Protein 5F1T (pdb70)

Foldseek 3Di:
DDDDDVPDDDDD/DDDDDVVTDDDD/DDDDDVVTDDDD/DDDDDVVDDDDD/DDDDDVVGDDDD/DDDDDVVGDDDD

Secondary structure (DSSP, 8-state):
-B--B--B--B-/-B--B--B--B-/-B--B--B--B-/-B--B--B--B-/----B--B----/-B--B--B--B-

B-factor: mean 31.6, std 14.47, range [9.2, 81.94]

Solvent-accessible surface area: 6894 Å² total

Structure (mmCIF, N/CA/C/O backbone):
data_5F1T
#
_entry.id   5F1T
#
_cell.length_a   77.518
_cell.length_b   77.518
_cell.length_c   77.518
_c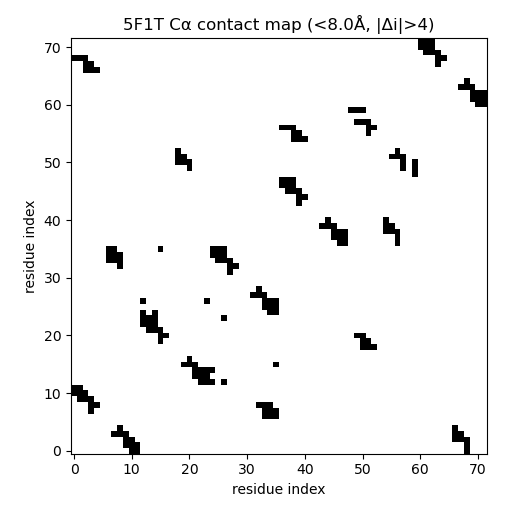ell.angle_alpha   90.00
_cell.angle_beta   90.00
_cell.angle_gamma   90.00
#
_symmetry.space_group_name_H-M   'P 21 3'
#
loop_
_entity.id
_entity.type
_entity.pdbx_description
1 polymer 'Macrocyclic peptide'
2 non-polymer 'CHLORIDE ION'
3 non-polymer (4S)-2-METHYL-2,4-PENTANEDIOL
4 non-polymer 'SULFATE ION'
5 non-polymer (4R)-2-METHYLPENTANE-2,4-DIOL
6 water water
#
loop_
_atom_site.group_PDB
_atom_site.id
_atom_site.type_symbol
_atom_site.label_atom_id
_atom_site.label_alt_id
_atom_site.label_comp_id
_atom_site.label_asym_id
_atom_site.label_entity_id
_atom_site.label_seq_id
_atom_site.pdbx_PDB_ins_code
_atom_site.Cartn_x
_atom_site.Cartn_y
_atom_site.Cartn_z
_atom_site.occupancy
_atom_site.B_iso_or_equiv
_atom_site.auth_seq_id
_atom_site.auth_comp_id
_atom_site.auth_asym_id
_atom_site.auth_atom_id
_atom_site.pdbx_PDB_model_num
ATOM 20 N N . ALA A 1 2 ? 25.874 41.819 77.951 1.00 48.36 2 ALA A N 1
ATOM 21 C CA . ALA A 1 2 ? 26.558 40.533 77.836 1.00 47.19 2 ALA A CA 1
ATOM 22 C C . ALA A 1 2 ? 27.406 40.439 76.575 1.00 44.55 2 ALA A C 1
ATOM 23 O O . ALA A 1 2 ? 26.965 40.835 75.493 1.00 42.64 2 ALA A O 1
ATOM 30 N N . VAL A 1 3 ? 28.613 39.891 76.727 1.00 39.50 3 VAL A N 1
ATOM 31 C CA A VAL A 1 3 ? 29.508 39.666 75.594 0.74 36.67 3 VAL A CA 1
ATOM 32 C CA B VAL A 1 3 ? 29.512 39.658 75.598 0.26 36.59 3 VAL A CA 1
ATOM 33 C C . VAL A 1 3 ? 29.326 38.238 75.063 1.00 32.88 3 VAL A C 1
ATOM 34 O O . VAL A 1 3 ? 29.288 37.272 75.824 1.00 32.68 3 VAL A O 1
ATOM 57 N N . LEU A 1 4 ? 29.213 38.122 73.746 1.00 32.45 4 LEU A N 1
ATOM 58 C CA . LEU A 1 4 ? 28.834 36.870 73.117 1.00 30.61 4 LEU A CA 1
ATOM 59 C C . LEU A 1 4 ? 29.823 36.410 72.062 1.00 28.55 4 LEU A C 1
ATOM 60 O O . LEU A 1 4 ? 30.553 37.211 71.482 1.00 28.71 4 LEU A O 1
ATOM 96 N N . VAL A 1 6 ? 29.685 34.661 68.494 1.00 23.84 6 VAL A N 1
ATOM 97 C CA . VAL A 1 6 ? 28.722 34.412 67.446 1.00 21.41 6 VAL A CA 1
ATOM 98 C C . VAL A 1 6 ? 29.454 33.816 66.262 1.00 20.84 6 VAL A C 1
ATOM 99 O O . VAL A 1 6 ? 30.532 34.285 65.883 1.00 19.50 6 VAL A O 1
ATOM 112 N N . GLY A 1 7 ? 28.866 32.781 65.679 1.00 24.26 7 GLY A N 1
ATOM 113 C CA . GLY A 1 7 ? 29.465 32.131 64.532 1.00 24.02 7 GLY A CA 1
ATOM 114 C C . GLY A 1 7 ? 28.993 30.712 64.342 1.00 24.82 7 GLY A C 1
ATOM 115 O O . GLY A 1 7 ? 27.909 30.357 64.767 1.00 25.46 7 GLY A O 1
ATOM 119 N N . SER A 1 8 ? 29.809 29.887 63.701 1.00 32.88 8 SER A N 1
ATOM 120 C CA . SER A 1 8 ? 29.346 28.561 63.332 1.00 35.12 8 SER A CA 1
ATOM 121 C C . SER A 1 8 ? 30.474 27.603 63.033 1.00 35.38 8 SER A C 1
ATOM 122 O O . SER A 1 8 ? 31.483 27.972 62.434 1.00 34.43 8 SER A O 1
ATOM 149 N N . VAL A 1 10 ? 34.161 28.837 63.371 1.00 18.80 10 VAL A N 1
ATOM 150 C CA . VAL A 1 10 ? 34.714 30.162 63.516 1.00 17.98 10 VAL A CA 1
ATOM 151 C C . VAL A 1 10 ? 33.721 31.045 64.231 1.00 17.80 10 VAL A C 1
ATOM 152 O O . VAL A 1 10 ? 32.550 31.087 63.875 1.00 17.73 10 VAL A O 1
ATOM 165 N N . HIS A 1 11 ? 34.194 31.715 65.275 1.00 15.80 11 HIS A N 1
ATOM 166 C CA . HIS A 1 11 ? 33.363 32.629 66.036 1.00 15.58 11 HIS A CA 1
ATOM 167 C C . HIS A 1 11 ? 34.028 33.980 66.194 1.00 16.01 11 HIS A C 1
ATOM 168 O O . HIS A 1 11 ? 35.264 34.115 66.161 1.00 16.55 11 HIS A O 1
ATOM 182 N N . GLY A 1 12 ? 33.184 34.980 66.383 1.00 16.38 12 GLY A N 1
ATOM 183 C CA . GLY A 1 12 ? 33.630 36.338 66.560 1.00 17.81 12 GLY A CA 1
ATOM 184 C C . GLY A 1 12 ? 32.876 36.904 67.735 1.00 18.80 12 GLY A C 1
ATOM 185 O O . GLY A 1 12 ? 32.037 36.214 68.316 1.00 19.18 12 GLY A O 1
ATOM 208 N N . ALA A 1 14 ? 30.380 39.461 69.600 1.00 24.90 14 ALA A N 1
ATOM 209 C CA . ALA A 1 14 ? 29.257 40.329 69.403 1.00 27.46 14 ALA A CA 1
ATOM 210 C C . ALA A 1 14 ? 28.700 40.692 70.746 1.00 29.93 14 ALA A C 1
ATOM 211 O O . ALA A 1 14 ? 29.099 40.145 71.774 1.00 28.91 14 ALA A O 1
ATOM 218 N N . THR A 1 15 ? 27.778 41.636 70.733 1.00 34.43 15 THR A N 1
ATOM 219 C CA . THR A 1 15 ? 27.083 42.017 71.939 1.00 35.89 15 THR A CA 1
ATOM 220 C C . THR A 1 15 ? 25.802 42.685 71.511 1.00 35.76 15 THR A C 1
ATOM 221 O O . THR A 1 15 ? 25.758 43.466 70.558 1.00 34.82 15 THR A O 1
ATOM 232 N N . VAL A 1 16 ? 24.754 42.311 72.215 1.00 54.97 16 VAL A N 1
ATOM 233 C CA . VAL A 1 16 ? 23.433 42.850 71.969 1.00 55.48 16 VAL A CA 1
ATOM 234 C C . VAL A 1 16 ? 23.260 44.082 72.866 1.00 58.10 16 VAL A C 1
ATOM 235 O O . VAL A 1 16 ? 22.423 44.945 72.596 1.00 61.73 16 VAL A O 1
ATOM 267 N N . ALA B 1 2 ? 49.562 33.099 64.137 1.00 14.37 2 ALA B N 1
ATOM 268 C CA . ALA B 1 2 ? 49.229 31.797 64.666 1.00 13.27 2 ALA B CA 1
ATOM 269 C C . ALA B 1 2 ? 49.389 30.802 63.551 1.00 9.20 2 ALA B C 1
ATOM 270 O O . ALA B 1 2 ? 48.950 31.060 62.439 1.00 11.19 2 ALA B O 1
ATOM 277 N N . VAL B 1 3 ? 50.050 29.688 63.841 1.00 12.84 3 VAL B N 1
ATOM 278 C CA . VAL B 1 3 ? 50.061 28.553 62.938 1.00 10.90 3 VAL B CA 1
ATOM 279 C C . VAL B 1 3 ? 48.835 27.697 63.279 1.00 12.09 3 VAL B C 1
ATOM 280 O O . VAL B 1 3 ? 48.583 27.335 64.442 1.00 12.21 3 VAL B O 1
ATOM 293 N N . LEU B 1 4 ? 48.079 27.378 62.240 1.00 9.72 4 LEU B N 1
ATOM 294 C CA . LEU B 1 4 ? 46.767 26.771 62.400 1.00 11.52 4 LEU B CA 1
ATOM 295 C C . LEU B 1 4 ? 46.628 25.548 61.538 1.00 13.03 4 LEU B C 1
ATOM 296 O O . LEU B 1 4 ? 47.252 25.442 60.505 1.00 13.27 4 LEU B O 1
ATOM 332 N N . VAL B 1 6 ? 43.675 23.737 59.675 1.00 14.57 6 VAL B N 1
ATOM 333 C CA . VAL B 1 6 ? 42.334 24.097 59.247 1.00 15.15 6 VAL B CA 1
ATOM 334 C C . VAL B 1 6 ? 41.776 23.122 58.252 1.00 15.78 6 VAL B C 1
ATOM 335 O O . VAL B 1 6 ? 42.517 22.483 57.529 1.00 17.44 6 VAL B O 1
ATOM 348 N N . GLY B 1 7 ? 40.457 23.034 58.217 1.00 19.63 7 GLY B N 1
ATOM 349 C CA . GLY B 1 7 ? 39.766 22.250 57.219 1.00 20.54 7 GLY B CA 1
ATOM 350 C C . GLY B 1 7 ? 38.627 21.523 57.860 1.00 22.03 7 GLY B C 1
ATOM 351 O O . GLY B 1 7 ? 38.250 21.813 58.992 1.00 23.04 7 GLY B O 1
ATOM 355 N N . SER B 1 8 ? 38.068 20.566 57.143 1.00 28.78 8 SER B N 1
ATOM 356 C CA . SER B 1 8 ? 37.093 19.689 57.760 1.00 32.59 8 SER B CA 1
ATOM 357 C C . SER B 1 8 ? 36.890 18.424 56.967 1.00 32.35 8 SER B C 1
ATOM 358 O O . SER B 1 8 ? 37.293 18.317 55.813 1.00 30.54 8 SER B O 1
ATOM 384 N N . VAL B 1 10 ? 39.566 17.104 54.409 1.00 21.75 10 VAL B N 1
ATOM 385 C CA . VAL B 1 10 ? 40.776 17.719 53.909 1.00 20.09 10 VAL B CA 1
ATOM 386 C C . VAL B 1 10 ? 41.168 18.840 54.823 1.00 18.93 10 VAL B C 1
ATOM 387 O O . VAL B 1 10 ? 40.384 19.752 55.097 1.00 18.26 10 VAL B O 1
ATOM 400 N N . HIS B 1 11 ? 42.396 18.757 55.305 1.00 16.69 11 HIS B N 1
ATOM 401 C CA . HIS B 1 11 ? 42.898 19.750 56.204 1.00 14.95 11 HIS B CA 1
ATOM 402 C C . HIS B 1 11 ? 44.185 20.271 55.629 1.00 14.09 11 HIS B C 1
ATOM 403 O O . HIS B 1 11 ? 44.711 19.746 54.661 1.00 15.16 11 HIS B O 1
ATOM 417 N N . GLY B 1 12 ? 44.689 21.326 56.220 1.00 16.80 12 GLY B N 1
ATOM 418 C CA . GLY B 1 12 ? 45.973 21.819 55.818 1.00 15.32 12 GLY B CA 1
ATOM 419 C C . GLY B 1 12 ? 46.444 22.825 56.832 1.00 14.01 12 GLY B C 1
ATOM 420 O O . GLY B 1 12 ? 45.696 23.163 57.756 1.00 15.42 12 GLY B O 1
ATOM 443 N N . ALA B 1 14 ? 47.598 26.607 57.939 1.00 13.47 14 ALA B N 1
ATOM 444 C CA . ALA B 1 14 ? 47.517 28.002 57.552 1.00 15.56 14 ALA B CA 1
ATOM 445 C C . ALA B 1 14 ? 48.125 28.846 58.649 1.00 13.51 14 ALA B C 1
ATOM 446 O O . ALA B 1 14 ? 48.229 28.404 59.784 1.00 14.17 14 ALA B O 1
ATOM 453 N N . THR B 1 15 ? 48.554 30.046 58.283 1.00 15.49 15 THR B N 1
ATOM 454 C CA . THR B 1 15 ? 49.069 30.997 59.238 1.00 13.49 15 THR B CA 1
ATOM 455 C C . THR B 1 15 ? 48.218 32.246 59.151 1.00 14.78 15 THR B C 1
ATOM 456 O O . THR B 1 15 ? 47.851 32.680 58.068 1.00 17.75 15 THR B O 1
ATOM 467 N N . VAL B 1 16 ? 47.880 32.799 60.304 1.00 15.73 16 VAL B N 1
ATOM 468 C CA . VAL B 1 16 ? 47.084 34.005 60.437 1.00 17.12 16 VAL B CA 1
ATOM 469 C C . VAL B 1 16 ? 47.869 34.936 61.370 1.00 15.85 16 VAL B C 1
ATOM 470 O O . VAL B 1 16 ? 47.850 34.829 62.590 1.00 16.19 16 VAL B O 1
ATOM 502 N N . ALA C 1 2 ? 42.040 28.031 68.110 1.00 11.82 2 ALA C N 1
ATOM 503 C CA . ALA C 1 2 ? 42.953 29.113 68.369 1.00 12.38 2 ALA C CA 1
ATOM 504 C C . ALA C 1 2 ? 42.169 30.376 68.655 1.00 12.11 2 ALA C C 1
ATOM 505 O O . ALA C 1 2 ? 41.189 30.642 67.972 1.00 13.53 2 ALA C O 1
ATOM 512 N N . VAL C 1 3 ? 42.587 31.153 69.649 1.00 10.75 3 VAL C N 1
ATOM 513 C CA . VAL C 1 3 ? 42.062 32.493 69.813 1.00 9.89 3 VAL C CA 1
ATOM 514 C C . VAL C 1 3 ? 43.011 33.439 69.080 1.00 12.58 3 VAL C C 1
ATOM 515 O O . VAL C 1 3 ? 44.233 33.429 69.306 1.00 11.32 3 VAL C O 1
ATOM 528 N N . LEU C 1 4 ? 42.429 34.243 68.188 1.00 12.31 4 LEU C N 1
ATOM 529 C CA . LEU C 1 4 ? 43.180 35.084 67.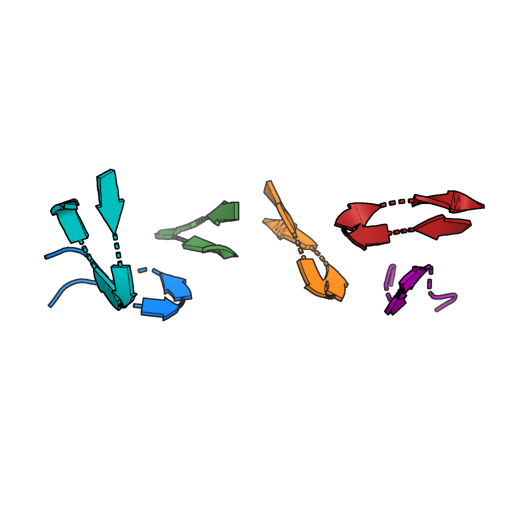274 1.00 14.88 4 LEU C CA 1
ATOM 530 C C . LEU C 1 4 ? 42.753 36.525 67.401 1.00 16.11 4 LEU C C 1
ATOM 531 O O . LEU C 1 4 ? 41.629 36.816 67.759 1.00 14.70 4 LEU C O 1
ATOM 567 N N . VAL C 1 6 ? 42.513 39.627 65.022 1.00 19.12 6 VAL C N 1
ATOM 568 C CA . VAL C 1 6 ? 42.559 39.867 63.593 1.00 19.20 6 VAL C CA 1
ATOM 569 C C . VAL C 1 6 ? 41.967 41.215 63.254 1.00 19.48 6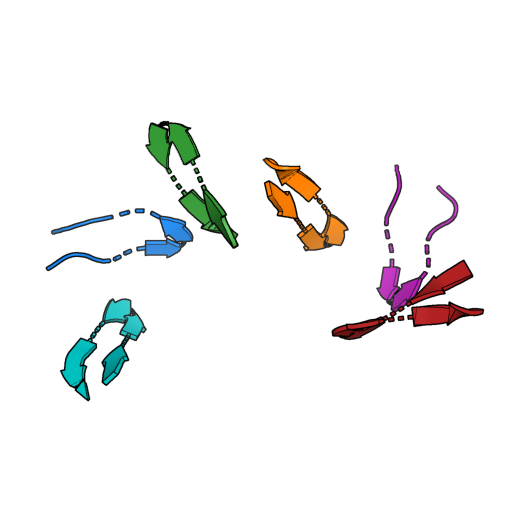 VAL C C 1
ATOM 570 O O . VAL C 1 6 ? 41.171 41.771 64.009 1.00 17.75 6 VAL C O 1
ATOM 583 N N . GLY C 1 7 ? 42.388 41.734 62.109 1.00 24.68 7 GLY C N 1
ATOM 584 C CA . GLY C 1 7 ? 41.908 43.004 61.610 1.00 25.38 7 GLY C CA 1
ATOM 585 C C . GLY C 1 7 ? 43.076 43.782 61.065 1.00 27.48 7 GLY C C 1
ATOM 586 O O . GLY C 1 7 ? 44.171 43.239 60.912 1.00 29.02 7 GLY C O 1
ATOM 590 N N . SER C 1 8 ? 42.852 45.058 60.786 1.00 31.60 8 SER C N 1
ATOM 591 C CA . SER C 1 8 ? 43.844 45.847 60.083 1.00 35.24 8 SER C CA 1
ATOM 592 C C . SER C 1 8 ? 43.697 47.315 60.402 1.00 35.50 8 SER C C 1
ATOM 593 O O . SER C 1 8 ? 42.607 47.783 60.682 1.00 35.63 8 SER C O 1
ATOM 619 N N . VAL C 1 10 ? 40.960 48.675 62.779 1.00 24.65 10 VAL C N 1
ATOM 620 C CA . VAL C 1 10 ? 39.919 47.956 63.476 1.00 22.43 10 VAL C CA 1
ATOM 621 C C . VAL C 1 10 ? 40.397 46.525 63.597 1.00 20.39 10 VAL C C 1
ATOM 622 O O . VAL C 1 10 ? 40.832 45.913 62.623 1.00 20.43 10 VAL C O 1
ATOM 635 N N . HIS C 1 11 ? 40.339 46.008 64.815 1.00 18.91 11 HIS C N 1
ATOM 636 C CA . HIS C 1 11 ? 40.669 44.617 65.064 1.00 17.08 11 HIS C CA 1
ATOM 637 C C . HIS C 1 11 ? 39.595 43.968 65.893 1.00 15.71 11 HIS C C 1
ATOM 638 O O . HIS C 1 11 ? 38.755 44.633 66.487 1.00 16.19 11 HIS C O 1
ATOM 652 N N . GLY C 1 12 ? 39.624 42.655 65.932 1.00 18.42 12 GLY C N 1
ATOM 653 C CA . GLY C 1 12 ? 38.698 41.931 66.771 1.00 17.36 12 GLY C CA 1
ATOM 654 C C . GLY C 1 12 ? 39.240 40.570 67.153 1.00 17.49 12 GLY C C 1
ATOM 655 O O . GLY C 1 12 ? 40.257 40.142 66.582 1.00 16.88 12 GLY C O 1
ATOM 678 N N . ALA C 1 14 ? 38.765 36.590 67.044 1.00 17.47 14 ALA C N 1
ATOM 679 C CA . ALA C 1 14 ? 38.078 35.512 66.355 1.00 18.73 14 ALA C CA 1
ATOM 680 C C . ALA C 1 14 ? 38.606 34.197 66.890 1.00 18.57 14 ALA C C 1
ATOM 681 O O . ALA C 1 14 ? 39.699 34.148 67.433 1.00 17.17 14 ALA C O 1
ATOM 688 N N . THR C 1 15 ? 37.835 33.131 66.748 1.00 18.83 15 THR C N 1
ATOM 689 C CA . THR C 1 15 ? 38.344 31.818 67.090 1.00 18.99 15 THR C CA 1
ATOM 690 C C . THR C 1 15 ? 38.244 30.917 65.873 1.00 19.46 15 THR C C 1
ATOM 691 O O . THR C 1 15 ? 37.286 30.984 65.123 1.00 20.37 15 THR C O 1
ATOM 702 N N . VAL C 1 16 ? 39.269 30.112 65.662 1.00 13.07 16 VAL C N 1
ATOM 703 C CA . VAL C 1 16 ? 39.361 29.178 64.558 1.00 15.08 16 VAL C CA 1
ATOM 704 C C . VAL C 1 16 ? 39.707 27.855 65.185 1.00 13.88 16 VAL C C 1
ATOM 705 O O . VAL C 1 16 ? 40.852 27.577 65.530 1.00 14.25 16 VAL C O 1
ATOM 737 N N . ALA D 1 2 ? 55.770 9.228 55.184 1.00 56.22 2 ALA D N 1
ATOM 738 C CA . ALA D 1 2 ? 54.633 10.141 55.230 1.00 55.15 2 ALA D CA 1
ATOM 739 C C . ALA D 1 2 ? 54.388 10.699 56.637 1.00 53.95 2 ALA D C 1
ATOM 740 O O . ALA D 1 2 ? 54.426 9.964 57.631 1.00 51.73 2 ALA D O 1
ATOM 747 N N . VAL D 1 3 ? 54.160 12.010 56.697 1.00 46.30 3 VAL D N 1
ATOM 748 C CA . VAL D 1 3 ? 53.689 12.675 57.905 1.00 43.93 3 VAL D CA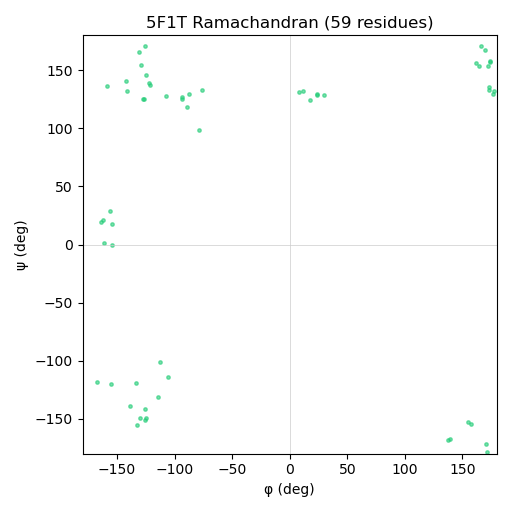 1
ATOM 749 C C . VAL D 1 3 ? 52.199 12.409 58.094 1.00 41.47 3 VAL D C 1
ATOM 750 O O . VAL D 1 3 ? 51.414 12.547 57.154 1.00 41.59 3 VAL D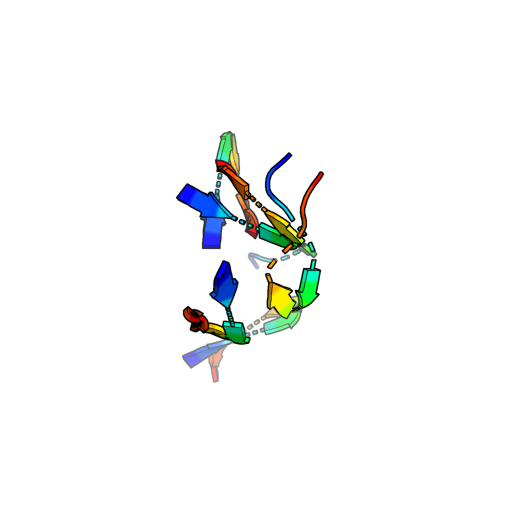 O 1
ATOM 763 N N . LEU D 1 4 ? 51.818 12.043 59.310 1.00 35.40 4 LEU D N 1
ATOM 764 C CA . LEU D 1 4 ? 50.428 11.747 59.616 1.00 30.56 4 LEU D CA 1
ATOM 765 C C . LEU D 1 4 ? 49.943 12.566 60.790 1.00 26.99 4 LEU D C 1
ATOM 766 O O . LEU D 1 4 ? 50.705 12.850 61.701 1.00 26.01 4 LEU D O 1
ATOM 802 N N . VAL D 1 6 ? 47.215 12.118 63.707 1.00 22.17 6 VAL D N 1
ATOM 803 C CA . VAL D 1 6 ? 46.445 11.053 64.318 1.00 21.36 6 VAL D CA 1
ATOM 804 C C . VAL D 1 6 ? 45.694 11.588 65.535 1.00 20.94 6 VAL D C 1
ATOM 805 O O . VAL D 1 6 ? 46.251 12.300 66.369 1.00 19.78 6 VAL D O 1
ATOM 818 N N . GLY D 1 7 ? 44.416 11.250 65.623 1.00 21.77 7 GLY D N 1
ATOM 819 C CA . GLY D 1 7 ? 43.603 11.671 66.751 1.00 22.21 7 GLY D CA 1
ATOM 820 C C . GLY D 1 7 ? 42.169 11.713 66.316 1.00 24.35 7 GLY D C 1
ATOM 821 O O . GLY D 1 7 ? 41.798 10.996 65.396 1.00 26.52 7 GLY D O 1
ATOM 825 N N . SER D 1 8 ? 41.360 12.549 66.952 1.00 26.28 8 SER D N 1
ATOM 826 C CA . SER D 1 8 ? 39.987 12.696 66.502 1.00 30.25 8 SER D CA 1
ATOM 827 C C . SER D 1 8 ? 39.308 13.923 67.057 1.00 31.61 8 SER D C 1
ATOM 828 O O . SER D 1 8 ? 39.737 14.502 68.052 1.00 30.00 8 SER D O 1
ATOM 855 N N . VAL D 1 10 ? 41.424 16.920 68.516 1.00 20.04 10 VAL D N 1
ATOM 856 C CA . VAL D 1 10 ? 42.827 16.966 68.864 1.00 16.59 10 VAL D CA 1
ATOM 857 C C . VAL D 1 10 ? 43.570 15.902 68.086 1.00 16.43 10 VAL D C 1
ATOM 858 O O . VAL D 1 10 ? 43.171 14.755 68.064 1.00 17.74 10 VAL D O 1
ATOM 871 N N . HIS D 1 11 ? 44.641 16.317 67.421 1.00 14.79 11 HIS D N 1
ATOM 872 C CA . HIS D 1 11 ? 45.503 15.413 66.677 1.00 14.67 11 HIS D CA 1
ATOM 873 C C . HIS D 1 11 ? 46.942 15.546 67.128 1.00 15.32 11 HIS D C 1
ATOM 874 O O . HIS D 1 11 ? 47.401 16.624 67.499 1.00 15.93 11 HIS D O 1
ATOM 888 N N . GLY D 1 12 ? 47.639 14.420 67.093 1.00 18.46 12 GLY D N 1
ATOM 889 C CA . GLY D 1 12 ? 49.061 14.384 67.336 1.00 20.75 12 GLY D CA 1
ATOM 890 C C . GLY D 1 12 ? 49.725 13.963 66.042 1.00 21.67 12 GLY D C 1
ATOM 891 O O . GLY D 1 12 ? 49.033 13.744 65.039 1.00 19.68 12 GLY D O 1
ATOM 914 N N . ALA D 1 14 ? 52.431 11.606 63.737 1.00 23.01 14 ALA D N 1
ATOM 915 C CA . ALA D 1 14 ? 53.121 10.335 63.586 1.00 26.80 14 ALA D CA 1
ATOM 916 C C . ALA D 1 14 ? 53.768 10.283 62.218 1.00 30.24 14 ALA D C 1
ATOM 917 O O . ALA D 1 14 ? 53.500 11.112 61.349 1.00 31.11 14 ALA D O 1
ATOM 924 N N . THR D 1 15 ? 54.634 9.309 62.030 1.00 42.12 15 THR D N 1
ATOM 925 C CA . THR D 1 15 ? 55.352 9.203 60.781 1.00 46.51 15 THR D CA 1
ATOM 926 C C . THR D 1 15 ? 55.484 7.755 60.410 1.00 47.62 15 THR D C 1
ATOM 927 O O . THR D 1 15 ? 55.692 6.897 61.265 1.00 45.61 15 THR D O 1
ATOM 938 N N . VAL D 1 16 ? 55.342 7.509 59.118 1.00 52.25 16 VAL D N 1
ATOM 939 C CA . VAL D 1 16 ? 55.475 6.151 58.621 1.00 52.52 16 VAL D CA 1
ATOM 940 C C . VAL D 1 16 ? 56.340 6.164 57.363 1.00 55.13 16 VAL D C 1
ATOM 941 O O . VAL D 1 16 ? 55.868 6.457 56.257 1.00 55.55 16 VAL D O 1
ATOM 973 N N . ALA E 1 2 ? 49.656 22.287 46.581 1.00 30.87 2 ALA E N 1
ATOM 974 C CA . ALA E 1 2 ? 49.137 22.503 47.923 1.00 27.37 2 ALA E CA 1
ATOM 975 C C . ALA E 1 2 ? 49.513 21.345 48.832 1.00 26.90 2 ALA E C 1
ATOM 976 O O . ALA E 1 2 ? 49.514 20.191 48.404 1.00 27.50 2 ALA E O 1
ATOM 983 N N . VAL E 1 3 ? 49.847 21.665 50.082 1.00 26.06 3 VAL E N 1
ATOM 984 C CA . VAL E 1 3 ? 49.985 20.654 51.120 1.00 25.49 3 VAL E CA 1
ATOM 985 C C . VAL E 1 3 ? 48.603 20.472 51.768 1.00 24.45 3 VAL E C 1
ATOM 986 O O . VAL E 1 3 ? 48.017 21.414 52.310 1.00 25.47 3 VAL E O 1
ATOM 999 N N . LEU E 1 4 ? 48.082 19.259 51.656 1.00 22.90 4 LEU E N 1
ATOM 1000 C CA . LEU E 1 4 ? 46.771 18.912 52.174 1.00 21.97 4 LEU E CA 1
ATOM 1001 C C . LEU E 1 4 ? 46.854 17.618 52.940 1.00 21.27 4 LEU E C 1
ATOM 1002 O O . LEU E 1 4 ? 47.560 16.715 52.540 1.00 21.38 4 LEU E O 1
ATOM 1038 N N . VAL E 1 6 ? 44.694 14.431 54.166 1.00 22.13 6 VAL E N 1
ATOM 1039 C CA . VAL E 1 6 ? 43.486 13.743 53.763 1.00 20.75 6 VAL E CA 1
ATOM 1040 C C . VAL E 1 6 ? 43.289 12.521 54.646 1.00 22.32 6 VAL E C 1
ATOM 1041 O O . VAL E 1 6 ? 44.201 11.698 54.807 1.00 25.14 6 VAL E O 1
ATOM 1054 N N . GLY E 1 7 ? 42.089 12.398 55.203 1.00 21.46 7 GLY E N 1
ATOM 1055 C CA . GLY E 1 7 ? 41.767 11.300 56.095 1.00 21.46 7 GLY E CA 1
ATOM 1056 C C . GLY E 1 7 ? 40.432 11.481 56.776 1.00 20.86 7 GLY E C 1
ATOM 1057 O O . GLY E 1 7 ? 39.716 12.449 56.529 1.00 20.61 7 GLY E O 1
ATOM 1061 N N . SER E 1 8 ? 40.081 10.528 57.622 1.00 38.60 8 SER E N 1
ATOM 1062 C CA . SER E 1 8 ? 38.915 10.668 58.477 1.00 39.89 8 SER E CA 1
ATOM 1063 C C . SER E 1 8 ? 39.095 9.773 59.691 1.00 42.12 8 SER E C 1
ATOM 1064 O O . SER E 1 8 ? 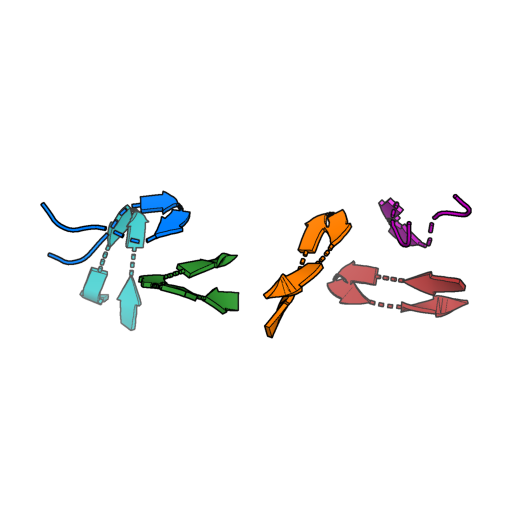39.897 8.834 59.683 1.00 46.49 8 SER E O 1
ATOM 1091 N N . VAL E 1 10 ? 43.160 8.950 60.997 1.00 23.30 10 VAL E N 1
ATOM 1092 C CA . VAL E 1 10 ? 44.476 9.145 60.418 1.00 25.78 10 VAL E CA 1
ATOM 1093 C C . VAL E 1 10 ? 44.342 9.959 59.154 1.00 23.43 10 VAL E C 1
ATOM 1094 O O . VAL E 1 10 ? 43.509 9.677 58.287 1.00 21.10 10 VAL E O 1
ATOM 1107 N N . HIS E 1 11 ? 45.182 10.981 59.082 1.00 24.32 11 HIS E N 1
ATOM 1108 C CA . HIS E 1 11 ? 45.205 11.901 57.967 1.00 23.08 11 HIS E CA 1
ATOM 1109 C C . HIS E 1 11 ? 46.607 11.962 57.441 1.00 25.84 11 HIS E C 1
ATOM 1110 O O . HIS E 1 11 ? 47.540 12.238 58.184 1.00 26.46 11 HIS E O 1
ATOM 1124 N N . GLY E 1 12 ? 46.746 11.696 56.152 1.00 22.20 12 GLY E N 1
ATOM 1125 C CA . GLY E 1 12 ? 48.046 11.641 55.528 1.00 23.95 12 GLY E CA 1
ATOM 1126 C C . GLY E 1 12 ? 48.245 12.762 54.536 1.00 23.22 12 GLY E C 1
ATOM 1127 O O . GLY E 1 12 ? 47.314 13.508 54.268 1.00 21.59 12 GLY E O 1
ATOM 1150 N N . ALA E 1 14 ? 48.389 14.272 51.047 1.00 24.10 14 ALA E N 1
ATOM 1151 C CA . ALA E 1 14 ? 47.987 13.925 49.702 1.00 23.68 14 ALA E CA 1
ATOM 1152 C C . ALA E 1 14 ? 49.045 14.385 48.692 1.00 28.58 14 ALA E C 1
ATOM 1153 O O . ALA E 1 14 ? 49.528 15.516 48.753 1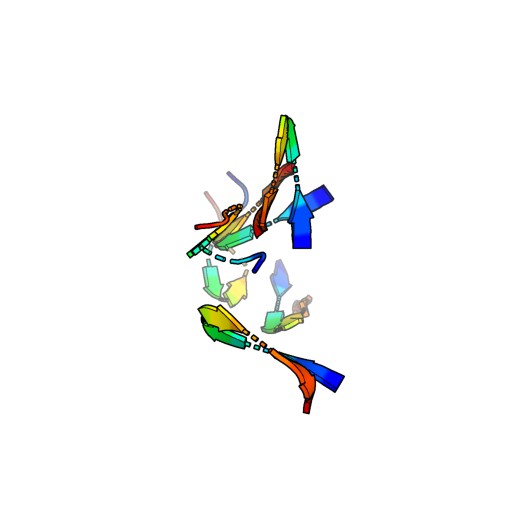.00 28.81 14 ALA E O 1
ATOM 1160 N N . THR E 1 15 ? 49.422 13.492 47.782 1.00 39.93 15 THR E N 1
ATOM 1161 C CA . THR E 1 15 ? 50.317 13.851 46.688 1.00 42.89 15 THR E CA 1
ATOM 1162 C C . THR E 1 15 ? 49.510 14.578 45.605 1.00 42.35 15 THR E C 1
ATOM 1163 O O . THR E 1 15 ? 48.828 13.924 44.812 1.00 39.79 15 THR E O 1
ATOM 1174 N N . VAL E 1 16 ? 49.547 15.909 45.579 1.00 48.98 16 VAL E N 1
ATOM 1175 C CA . VAL E 1 16 ? 48.914 16.973 44.789 1.00 49.87 16 VAL E CA 1
ATOM 1176 C C . VAL E 1 16 ? 49.837 17.675 43.791 1.00 52.09 16 VAL E C 1
ATOM 1177 O O . VAL E 1 16 ? 49.391 18.156 42.745 1.00 52.59 16 VAL E O 1
ATOM 1209 N N . ALA F 1 2 ? 33.424 27.982 87.272 1.00 31.07 2 ALA F N 1
ATOM 1210 C CA . ALA F 1 2 ? 33.929 28.112 85.917 1.00 28.46 2 ALA F CA 1
ATOM 1211 C C . ALA F 1 2 ? 33.225 29.235 85.172 1.00 28.98 2 ALA F C 1
ATOM 1212 O O . ALA F 1 2 ? 32.016 29.411 85.294 1.00 29.86 2 ALA F O 1
ATOM 1219 N N . VAL F 1 3 ? 33.998 29.991 84.403 1.00 32.32 3 VAL F N 1
ATOM 1220 C CA . VAL F 1 3 ? 33.444 30.910 83.421 1.00 32.54 3 VAL F CA 1
ATOM 1221 C C . VAL F 1 3 ? 33.384 30.170 82.103 1.00 29.06 3 VAL F C 1
ATOM 1222 O O . VAL F 1 3 ? 34.390 29.642 81.637 1.00 27.45 3 VAL F O 1
ATOM 12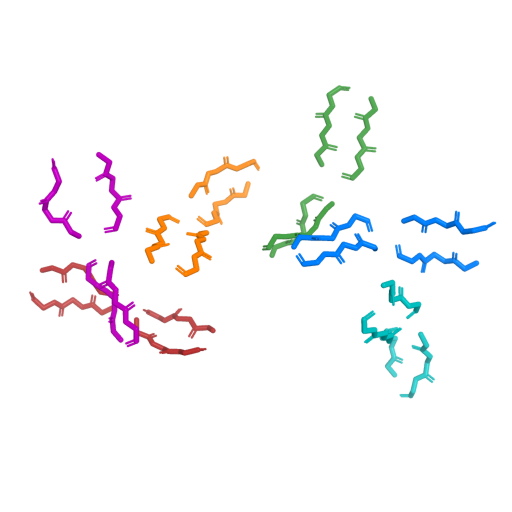35 N N . LEU F 1 4 ? 32.198 30.139 81.516 1.00 26.21 4 LEU F N 1
ATOM 1236 C CA . LEU F 1 4 ? 31.937 29.339 80.343 1.00 23.75 4 LEU F CA 1
ATOM 1237 C C . LEU F 1 4 ? 31.098 30.089 79.352 1.00 22.08 4 LEU F C 1
ATOM 1238 O O . LEU F 1 4 ? 30.411 31.032 79.717 1.00 22.70 4 LEU F O 1
ATOM 1289 N N . VAL F 1 6 ? 28.013 29.461 76.859 1.00 19.89 6 VAL F N 1
ATOM 1290 C CA . VAL F 1 6 ? 26.935 28.504 76.651 1.00 19.69 6 VAL F CA 1
ATOM 1291 C C . VAL F 1 6 ? 26.043 28.933 75.499 1.00 19.43 6 VAL F C 1
ATOM 1292 O O . VAL F 1 6 ? 25.606 30.071 75.425 1.00 20.58 6 VAL F O 1
ATOM 1305 N N . GLY F 1 7 ? 25.756 28.004 74.607 1.00 19.93 7 GLY F N 1
ATOM 1306 C CA . GLY F 1 7 ? 24.893 28.296 73.487 1.00 21.32 7 GLY F CA 1
ATOM 1307 C C . GLY F 1 7 ? 24.902 27.172 72.483 1.00 25.58 7 GLY F C 1
ATOM 1308 O O . GLY F 1 7 ? 25.473 26.114 72.725 1.00 25.53 7 GLY F O 1
ATOM 1312 N N . SER F 1 8 ? 24.268 27.425 71.345 1.00 36.82 8 SER F N 1
ATOM 1313 C CA . SER F 1 8 ? 24.191 26.461 70.260 1.00 41.69 8 SER F CA 1
ATOM 1314 C C . SER F 1 8 ? 24.001 27.218 68.976 1.00 44.56 8 SER F C 1
ATOM 1315 O O . SER F 1 8 ? 23.637 28.392 68.994 1.00 46.26 8 SER F O 1
ATOM 1342 N N . VAL F 1 10 ? 24.907 31.496 68.672 1.00 30.81 10 VAL F N 1
ATOM 1343 C CA . VAL F 1 10 ? 25.214 32.526 69.644 1.00 27.42 10 VAL F CA 1
ATOM 1344 C C . VAL F 1 10 ? 25.473 31.857 70.989 1.00 24.44 10 VAL F C 1
ATOM 1345 O O . VAL F 1 10 ? 24.720 30.986 71.406 1.00 22.60 10 VAL F O 1
ATOM 1358 N N . HIS F 1 11 ? 26.565 32.259 71.637 1.00 23.36 11 HIS F N 1
ATOM 1359 C CA . HIS F 1 11 ? 26.984 31.697 72.918 1.00 21.16 11 HIS F CA 1
ATOM 1360 C C . HIS F 1 11 ? 27.213 32.804 73.928 1.00 21.51 11 HIS F C 1
ATOM 1361 O O . HIS F 1 11 ? 27.992 33.716 73.681 1.00 23.37 11 HIS F O 1
ATOM 1375 N N . GLY F 1 12 ? 26.546 32.710 75.069 1.00 20.59 12 GLY F N 1
ATOM 1376 C CA . GLY F 1 12 ? 26.627 33.742 76.077 1.00 23.62 12 GLY F CA 1
ATOM 1377 C C . GLY F 1 12 ? 27.471 33.281 77.238 1.00 23.78 12 GLY F C 1
ATOM 1378 O O . GLY F 1 12 ? 27.814 32.109 77.294 1.00 20.32 12 GLY F O 1
ATOM 1401 N N . ALA F 1 14 ? 28.227 32.206 80.992 1.00 25.18 14 ALA F N 1
ATOM 1402 C CA . ALA F 1 14 ? 27.596 31.736 82.213 1.00 26.18 14 ALA F CA 1
ATOM 1403 C C . ALA F 1 14 ? 28.646 31.344 83.234 1.00 27.18 14 ALA F C 1
ATOM 1404 O O . ALA F 1 14 ? 29.774 30.972 82.886 1.00 26.12 14 ALA F O 1
ATOM 1411 N N . THR F 1 15 ? 28.254 31.427 84.495 1.00 30.22 15 THR F N 1
ATOM 1412 C CA . THR F 1 15 ? 29.087 30.973 85.592 1.00 31.75 15 THR F CA 1
ATOM 1413 C C . THR F 1 15 ? 28.501 29.684 86.144 1.00 30.57 15 THR F C 1
ATOM 1414 O O . THR F 1 15 ? 27.316 29.621 86.465 1.00 30.08 15 THR F O 1
ATOM 1425 N N . VAL F 1 16 ? 29.332 28.662 86.250 1.00 31.75 16 VAL F N 1
ATOM 1426 C CA . VAL F 1 16 ? 28.918 27.370 86.774 1.00 33.20 16 VAL F CA 1
ATOM 1427 C C . VAL F 1 16 ? 29.842 27.030 87.926 1.00 35.27 16 VAL F C 1
ATOM 1428 O O . VAL F 1 16 ? 30.863 26.371 87.751 1.00 36.09 16 VAL F O 1
#

Sequence (72 aa):
AVVLVGSVHGATVAVLVGSVHGATVAVLVGSVHGATVAVLVGSVHGATVAVLVGSVHGATVAVLVGSVHGATV

Radius of gyration: 16.79 Å; Cα contacts (8 Å, |Δi|>4): 105; chains: 6; bounding box: 32×42×42 Å